Protein AF-A0A9D5K053-F1 (afdb_monomer)

pLDDT: mean 73.16, std 15.73, range [31.0, 94.12]

Sequence (127 aa):
MRVIIVATIISLLIIGIVEYAYRETGGLPSVIPGKTSLELQWRIQQADDDPAIYFIGDSRVDWGIADRSITQLFETQYDTQVQAVNAGLSAGSVTQITQFILDHHPQPTPGLLVLNYSPTGFYHFKT

Mean predicted aligned error: 13.8 Å

Solvent-accessible surface area (backbone atoms only — not comparable to full-atom values): 7337 Å² total; per-residue (Å²): 110,70,68,58,54,53,50,52,53,52,52,52,50,52,53,50,53,54,52,49,52,32,62,75,65,72,42,73,80,76,79,60,74,65,55,49,74,66,57,47,50,54,53,46,58,65,43,75,49,83,48,26,33,39,36,35,17,35,46,61,37,34,63,70,50,57,34,67,62,48,24,51,48,43,35,72,74,64,75,38,79,44,40,36,40,60,51,18,23,52,92,45,53,57,67,59,48,50,50,50,46,72,75,49,48,76,61,94,68,85,44,52,78,44,76,51,80,82,61,100,67,87,78,78,80,79,128

Nearest PDB structures (foldseek):
  7uk7-assembly1_A  TM=3.616E-01  e=7.580E+00  Escherichia coli K-12

Organism: NCBI:txid2044937

Structure (mmCIF, N/CA/C/O backbone):
data_AF-A0A9D5K053-F1
#
_entry.id   AF-A0A9D5K053-F1
#
loop_
_atom_site.group_PDB
_atom_site.id
_atom_site.type_symbol
_atom_site.label_atom_id
_atom_site.label_alt_id
_atom_site.label_comp_id
_atom_site.label_asym_id
_atom_site.label_entity_id
_atom_site.label_seq_id
_atom_site.pdbx_PDB_ins_code
_atom_site.Cartn_x
_atom_site.Cartn_y
_atom_site.Cartn_z
_atom_site.occupancy
_atom_site.B_iso_or_equiv
_atom_site.auth_seq_id
_atom_site.auth_comp_id
_atom_site.auth_asym_id
_atom_site.auth_atom_id
_atom_site.pdbx_PDB_model_num
ATOM 1 N N . MET A 1 1 ? 50.996 9.518 7.134 1.00 67.44 1 MET A N 1
ATOM 2 C CA . MET A 1 1 ? 49.988 10.199 7.982 1.00 67.44 1 MET A CA 1
ATOM 3 C C . MET A 1 1 ? 49.239 11.309 7.234 1.00 67.44 1 MET A C 1
ATOM 5 O O . MET A 1 1 ? 48.026 11.209 7.141 1.00 67.44 1 MET A O 1
ATOM 9 N N . ARG A 1 2 ? 49.913 12.292 6.605 1.00 75.44 2 ARG A N 1
ATOM 10 C CA . ARG A 1 2 ? 49.253 13.352 5.799 1.00 75.44 2 ARG A CA 1
ATOM 11 C C . ARG A 1 2 ? 48.300 12.841 4.708 1.00 75.44 2 ARG A C 1
ATOM 13 O O . ARG A 1 2 ? 47.204 13.361 4.586 1.00 75.44 2 ARG A O 1
ATOM 20 N N . VAL A 1 3 ? 48.689 11.806 3.964 1.00 82.44 3 VAL A N 1
ATOM 21 C CA . VAL A 1 3 ? 47.868 11.251 2.868 1.00 82.44 3 VAL A CA 1
ATOM 22 C C . VAL A 1 3 ? 46.547 10.659 3.372 1.00 82.44 3 VAL A C 1
ATOM 24 O O . VAL A 1 3 ? 45.515 10.858 2.747 1.00 82.44 3 VAL A O 1
ATOM 27 N N . ILE A 1 4 ? 46.562 9.999 4.533 1.00 86.31 4 ILE A N 1
ATOM 28 C CA . ILE A 1 4 ? 45.360 9.410 5.143 1.00 86.31 4 ILE A CA 1
ATOM 29 C C . ILE A 1 4 ? 44.408 10.518 5.594 1.00 86.31 4 ILE A C 1
ATOM 31 O O . ILE A 1 4 ? 43.223 10.461 5.303 1.00 86.31 4 ILE A O 1
ATOM 35 N N . ILE A 1 5 ? 44.937 11.565 6.235 1.00 86.44 5 ILE A N 1
ATOM 36 C CA . ILE A 1 5 ? 44.138 12.712 6.686 1.00 86.44 5 ILE A CA 1
ATOM 37 C C . ILE A 1 5 ? 43.473 13.411 5.493 1.00 86.44 5 ILE A C 1
ATOM 39 O O . ILE A 1 5 ? 42.281 13.697 5.536 1.00 86.44 5 ILE A O 1
ATOM 43 N N . VAL A 1 6 ? 44.224 13.639 4.412 1.00 91.56 6 VAL A N 1
ATOM 44 C CA . VAL A 1 6 ? 43.690 14.259 3.190 1.00 91.56 6 VAL A CA 1
ATOM 45 C C . VAL A 1 6 ? 42.611 13.380 2.551 1.00 91.56 6 VAL A C 1
ATOM 47 O O . VAL A 1 6 ? 41.553 13.892 2.200 1.00 91.56 6 VAL A O 1
ATOM 50 N N . ALA A 1 7 ? 42.831 12.065 2.461 1.00 87.12 7 ALA A N 1
ATOM 51 C CA . ALA A 1 7 ? 41.840 11.136 1.921 1.00 87.12 7 ALA A CA 1
ATOM 52 C C . ALA A 1 7 ? 40.545 11.123 2.751 1.00 87.12 7 ALA A C 1
ATOM 54 O O . ALA A 1 7 ? 39.458 11.202 2.186 1.00 87.12 7 ALA A O 1
ATOM 55 N N . THR A 1 8 ? 40.644 11.102 4.084 1.00 88.88 8 THR A N 1
ATOM 56 C CA . THR A 1 8 ? 39.471 11.130 4.969 1.00 88.88 8 THR A CA 1
ATOM 57 C C . THR A 1 8 ? 38.676 12.427 4.824 1.00 88.88 8 THR A C 1
ATOM 59 O O . THR A 1 8 ? 37.450 12.383 4.752 1.00 88.88 8 THR A O 1
ATOM 62 N N . ILE A 1 9 ? 39.352 13.577 4.735 1.00 92.62 9 ILE A N 1
ATOM 63 C CA . ILE A 1 9 ? 38.689 14.878 4.557 1.00 92.62 9 ILE A CA 1
ATOM 64 C C . ILE A 1 9 ? 37.948 14.932 3.217 1.00 92.62 9 ILE A C 1
ATOM 66 O O . ILE A 1 9 ? 36.803 15.377 3.174 1.00 92.62 9 ILE A O 1
ATOM 70 N N . ILE A 1 10 ? 38.567 14.443 2.139 1.00 94.12 10 ILE A N 1
ATOM 71 C CA . ILE A 1 10 ? 37.935 14.395 0.814 1.00 94.12 10 ILE A CA 1
ATOM 72 C C . ILE A 1 10 ? 36.701 13.484 0.837 1.00 94.12 10 ILE A C 1
ATOM 74 O O . ILE A 1 10 ? 35.648 13.885 0.348 1.00 94.12 10 ILE A O 1
ATOM 78 N N . SER A 1 11 ? 36.788 12.302 1.452 1.00 88.06 11 SER A N 1
ATOM 79 C CA . SER A 1 11 ? 35.649 11.382 1.563 1.00 88.06 11 SER A CA 1
ATOM 80 C C . SER A 1 11 ? 34.479 11.991 2.337 1.00 88.06 11 SER A C 1
ATOM 82 O O . SER A 1 11 ? 33.338 11.888 1.894 1.00 88.06 11 SER A O 1
ATOM 84 N N . LEU A 1 12 ? 34.747 12.667 3.460 1.00 91.75 12 LEU A N 1
ATOM 85 C CA . LEU A 1 12 ? 33.705 13.339 4.243 1.00 91.75 12 LEU A CA 1
ATOM 86 C C . LEU A 1 12 ? 33.057 14.494 3.469 1.00 91.75 12 LEU A C 1
ATOM 88 O O . LEU A 1 12 ? 31.842 14.663 3.536 1.00 91.75 12 LEU A O 1
ATOM 92 N N . LEU A 1 13 ? 33.845 15.252 2.700 1.00 92.75 13 LEU A N 1
ATOM 93 C CA . LEU A 1 13 ? 33.331 16.309 1.826 1.00 92.75 13 LEU A CA 1
ATOM 94 C C . LEU A 1 13 ? 32.418 15.753 0.732 1.00 92.75 13 LEU A C 1
ATOM 96 O O . LEU A 1 13 ? 31.347 16.304 0.504 1.00 92.75 13 LEU A O 1
ATOM 100 N N . ILE A 1 14 ? 32.809 14.650 0.089 1.00 90.56 14 ILE A N 1
ATOM 101 C CA . ILE A 1 14 ? 31.990 14.000 -0.942 1.00 90.56 14 ILE A CA 1
ATOM 102 C C . ILE A 1 14 ? 30.669 13.509 -0.343 1.00 90.56 14 ILE A C 1
ATOM 104 O O . ILE A 1 14 ? 29.615 13.796 -0.903 1.00 90.56 14 ILE A O 1
ATOM 108 N N . ILE A 1 15 ? 30.709 12.829 0.809 1.00 87.56 15 ILE A N 1
ATOM 109 C CA . ILE A 1 15 ? 29.500 12.357 1.504 1.00 87.56 15 ILE A CA 1
ATOM 110 C C . ILE A 1 15 ? 28.588 13.541 1.847 1.00 87.56 15 ILE A C 1
ATOM 112 O O . ILE A 1 15 ? 27.398 13.504 1.543 1.00 87.56 15 ILE A O 1
ATOM 116 N N . GLY A 1 16 ? 29.152 14.616 2.406 1.00 85.38 16 GLY A N 1
ATOM 117 C CA . GLY A 1 16 ? 28.395 15.816 2.758 1.00 85.38 16 GLY A CA 1
ATOM 118 C C . GLY A 1 16 ? 27.741 16.493 1.551 1.00 85.38 16 GLY A C 1
ATOM 119 O O . GLY A 1 16 ? 26.578 16.878 1.630 1.00 85.38 16 GLY A O 1
ATOM 120 N N . ILE A 1 17 ? 28.449 16.596 0.421 1.00 87.31 17 ILE A N 1
ATOM 121 C CA . ILE A 1 17 ? 27.914 17.178 -0.821 1.00 87.31 17 ILE A CA 1
ATOM 122 C C . ILE A 1 17 ? 26.782 16.315 -1.388 1.00 87.31 17 ILE A C 1
ATOM 124 O O . ILE A 1 17 ? 25.746 16.853 -1.777 1.00 87.31 17 ILE A O 1
ATOM 128 N N . VAL A 1 18 ? 26.955 14.989 -1.415 1.00 73.38 18 VAL A N 1
ATOM 129 C CA . VAL A 1 18 ? 25.928 14.054 -1.900 1.00 73.38 18 VAL A CA 1
ATOM 130 C C . VAL A 1 18 ? 24.678 14.126 -1.027 1.00 73.38 18 VAL A C 1
ATOM 132 O O . VAL A 1 18 ? 23.574 14.206 -1.558 1.00 73.38 18 VAL A O 1
ATOM 135 N N . GLU A 1 19 ? 24.827 14.149 0.297 1.00 71.56 19 GLU A N 1
ATOM 136 C CA . GLU A 1 19 ? 23.685 14.200 1.209 1.00 71.56 19 GLU A CA 1
ATOM 137 C C . GLU A 1 19 ? 22.981 15.565 1.201 1.00 71.56 19 GLU A C 1
ATOM 139 O O . GLU A 1 19 ? 21.751 15.621 1.253 1.00 71.56 19 GLU A O 1
ATOM 144 N N . TYR A 1 20 ? 23.730 16.663 1.069 1.00 74.75 20 TYR A N 1
ATOM 145 C CA . TYR A 1 20 ? 23.154 17.997 0.888 1.00 74.75 20 TYR A CA 1
ATOM 146 C C . TYR A 1 20 ? 22.338 18.077 -0.408 1.00 74.75 20 TYR A C 1
ATOM 148 O O . TYR A 1 20 ? 21.171 18.461 -0.370 1.00 74.75 20 TYR A O 1
ATOM 156 N N . ALA A 1 21 ? 22.907 17.628 -1.532 1.00 70.38 21 ALA A N 1
ATOM 157 C CA . ALA A 1 21 ? 22.203 17.578 -2.812 1.00 70.38 21 ALA A CA 1
ATOM 158 C C . ALA A 1 21 ? 20.976 16.651 -2.759 1.00 70.38 21 ALA A C 1
ATOM 160 O O . ALA A 1 21 ? 19.926 16.984 -3.304 1.00 70.38 21 ALA A O 1
ATOM 161 N N . TYR A 1 22 ? 21.072 15.517 -2.058 1.00 65.50 22 TYR A N 1
ATOM 162 C CA . TYR A 1 22 ? 19.948 14.608 -1.833 1.00 65.50 22 TYR A CA 1
ATOM 163 C C . TYR A 1 22 ? 18.819 15.286 -1.043 1.00 65.50 22 TYR A C 1
ATOM 165 O O . TYR A 1 22 ? 17.660 15.178 -1.424 1.00 65.50 22 TYR A O 1
ATOM 173 N N . ARG A 1 23 ? 19.128 16.032 0.024 1.00 65.88 23 ARG A N 1
ATOM 174 C CA . ARG A 1 23 ? 18.114 16.737 0.831 1.00 65.88 23 ARG A CA 1
ATOM 175 C C . ARG A 1 23 ? 17.486 17.923 0.093 1.00 65.88 23 ARG A C 1
ATOM 177 O O . ARG A 1 23 ? 16.279 18.108 0.198 1.00 65.88 23 ARG A O 1
ATOM 184 N N . GLU A 1 24 ? 18.272 18.679 -0.673 1.00 67.00 24 GLU A N 1
ATOM 185 C CA . GLU A 1 24 ? 17.792 19.797 -1.506 1.00 67.00 24 GLU A CA 1
ATOM 186 C C . GLU A 1 24 ? 16.872 19.337 -2.644 1.00 67.00 24 GLU A C 1
ATOM 188 O O . GLU A 1 24 ? 15.884 19.996 -2.951 1.00 67.00 24 GLU A O 1
ATOM 193 N N . TH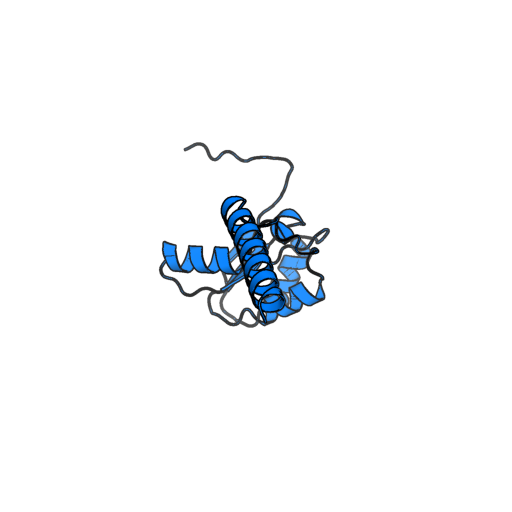R A 1 25 ? 17.165 18.185 -3.254 1.00 62.69 25 THR A N 1
ATOM 194 C CA . THR A 1 25 ? 16.361 17.630 -4.359 1.00 62.69 25 THR A CA 1
ATOM 195 C C . THR A 1 25 ? 15.108 16.881 -3.896 1.00 62.69 25 THR A C 1
ATOM 197 O O . THR A 1 25 ? 14.316 16.455 -4.733 1.00 62.69 25 THR A O 1
ATOM 200 N N . GLY A 1 26 ? 14.896 16.746 -2.580 1.00 51.22 26 GLY A N 1
ATOM 201 C CA . GLY A 1 26 ? 13.786 15.973 -2.008 1.00 51.22 26 GLY A CA 1
ATOM 202 C C . GLY A 1 26 ? 14.024 14.456 -1.989 1.00 51.22 26 GLY A C 1
ATOM 203 O O . GLY A 1 26 ? 13.086 13.689 -1.783 1.00 51.22 26 GLY A O 1
ATOM 204 N N . GLY A 1 27 ? 15.274 14.029 -2.167 1.00 49.69 27 GLY A N 1
ATOM 205 C CA . GLY A 1 27 ? 15.694 12.646 -2.346 1.00 49.69 27 GLY A CA 1
ATOM 206 C C . GLY A 1 27 ? 15.599 12.190 -3.801 1.00 49.69 27 GLY A C 1
ATOM 207 O O . GLY A 1 27 ? 14.980 12.831 -4.648 1.00 49.69 27 GLY A O 1
ATOM 208 N N . LEU A 1 28 ? 16.199 11.039 -4.112 1.00 46.09 28 LEU A N 1
ATOM 209 C CA . LEU A 1 28 ? 15.762 10.305 -5.299 1.00 46.09 28 LEU A CA 1
ATOM 210 C C . LEU A 1 28 ? 14.294 9.927 -5.074 1.00 46.09 28 LEU A C 1
ATOM 212 O O . LEU A 1 28 ? 13.952 9.586 -3.935 1.00 46.09 28 LEU A O 1
ATOM 216 N N . PRO A 1 29 ? 13.429 9.933 -6.109 1.00 39.88 29 PRO A N 1
ATOM 217 C CA . PRO A 1 29 ? 12.171 9.220 -5.993 1.00 39.88 29 PRO A CA 1
ATOM 218 C C . PRO A 1 29 ? 12.545 7.830 -5.500 1.00 39.88 29 PRO A C 1
ATOM 220 O O . PRO A 1 29 ? 13.360 7.146 -6.122 1.00 39.88 29 PRO A O 1
ATOM 223 N N . SER A 1 30 ? 12.048 7.475 -4.318 1.00 39.97 30 SER A N 1
ATOM 224 C CA . SER A 1 30 ? 12.146 6.124 -3.807 1.00 39.97 30 SER A CA 1
ATOM 225 C C . SER A 1 30 ? 11.486 5.265 -4.872 1.00 39.97 30 SER A C 1
ATOM 227 O O . SER A 1 30 ? 10.262 5.181 -4.927 1.00 39.97 30 SER A O 1
ATOM 229 N N . VAL A 1 31 ? 12.279 4.706 -5.785 1.00 34.19 31 VAL A N 1
ATOM 230 C CA . VAL A 1 31 ? 11.809 3.697 -6.721 1.00 34.19 31 VAL A CA 1
ATOM 231 C C . VAL A 1 31 ? 11.627 2.473 -5.848 1.00 34.19 31 VAL A C 1
ATOM 233 O O . VAL A 1 31 ? 12.523 1.649 -5.706 1.00 34.19 31 VAL A O 1
ATOM 236 N N . ILE A 1 32 ? 10.490 2.441 -5.158 1.00 47.62 32 ILE A N 1
ATOM 237 C CA . ILE A 1 32 ? 9.974 1.248 -4.521 1.00 47.62 32 ILE A CA 1
ATOM 238 C C . ILE A 1 32 ? 9.633 0.364 -5.721 1.00 47.62 32 ILE A C 1
ATOM 240 O O . ILE A 1 32 ? 8.726 0.730 -6.476 1.00 47.62 32 ILE A O 1
ATOM 244 N N . PRO A 1 33 ? 10.377 -0.723 -6.003 1.00 51.69 33 PRO A N 1
ATOM 245 C CA . PRO A 1 33 ? 9.858 -1.714 -6.933 1.00 51.69 33 PRO A CA 1
ATOM 246 C C . PRO A 1 33 ? 8.466 -2.081 -6.415 1.00 51.69 33 PRO A C 1
ATOM 248 O O . PRO A 1 33 ? 8.325 -2.323 -5.218 1.00 51.69 33 PRO A O 1
ATOM 251 N N . GLY A 1 34 ? 7.444 -1.986 -7.275 1.00 59.72 34 GLY A N 1
ATOM 252 C CA . GLY A 1 34 ? 6.051 -2.176 -6.858 1.00 59.72 34 GLY A CA 1
ATOM 253 C C . GLY A 1 34 ? 5.909 -3.409 -5.969 1.00 59.72 34 GLY A C 1
ATOM 254 O O . GLY A 1 34 ? 6.588 -4.414 -6.207 1.00 59.72 34 GLY A O 1
ATOM 255 N N . LYS A 1 35 ? 5.089 -3.310 -4.918 1.00 74.62 35 LYS A N 1
ATOM 256 C CA . LYS A 1 35 ? 4.997 -4.381 -3.921 1.00 74.62 35 LYS A CA 1
ATOM 257 C C . LYS A 1 35 ? 4.546 -5.678 -4.577 1.00 74.62 35 LYS A C 1
ATOM 259 O O . LYS A 1 35 ? 3.666 -5.700 -5.434 1.00 74.62 35 LYS A O 1
ATOM 264 N N . THR A 1 36 ? 5.122 -6.785 -4.143 1.00 80.56 36 THR A N 1
ATOM 265 C CA . THR A 1 36 ? 4.615 -8.117 -4.471 1.00 80.56 36 THR A CA 1
ATOM 266 C C . THR A 1 36 ? 3.334 -8.406 -3.684 1.00 80.56 36 THR A C 1
ATOM 268 O O . THR A 1 36 ? 3.071 -7.811 -2.637 1.00 80.56 36 THR A O 1
ATOM 271 N N . SER A 1 37 ? 2.540 -9.379 -4.136 1.00 75.44 37 SER A N 1
ATOM 272 C CA . SER A 1 37 ? 1.352 -9.825 -3.394 1.00 75.44 37 SER A CA 1
ATOM 273 C C . SER A 1 37 ? 1.688 -10.341 -1.987 1.00 75.44 37 SER A C 1
ATOM 275 O O . SER A 1 37 ? 0.889 -10.171 -1.071 1.00 75.44 37 SER A O 1
ATOM 277 N N . LEU A 1 38 ? 2.877 -10.927 -1.798 1.00 82.19 38 LEU A N 1
ATOM 278 C CA . LEU A 1 38 ? 3.347 -11.387 -0.489 1.00 82.19 38 LEU A CA 1
ATOM 279 C C . LEU A 1 38 ? 3.662 -10.211 0.447 1.00 82.19 38 LEU A C 1
ATOM 281 O O . LEU A 1 38 ? 3.304 -10.241 1.621 1.00 82.19 38 LEU A O 1
ATOM 285 N N . GLU A 1 39 ? 4.296 -9.158 -0.070 1.00 82.94 39 GLU A N 1
ATOM 286 C CA . GLU A 1 39 ? 4.562 -7.940 0.704 1.00 82.94 39 GLU A CA 1
ATOM 287 C C . GLU A 1 39 ? 3.266 -7.218 1.080 1.00 82.94 39 GLU A C 1
ATOM 289 O O . GLU A 1 39 ? 3.148 -6.720 2.199 1.00 82.94 39 GLU A O 1
ATOM 294 N N . LEU A 1 40 ? 2.278 -7.194 0.179 1.00 82.50 40 LEU A N 1
ATOM 295 C CA . LEU A 1 40 ? 0.940 -6.681 0.474 1.00 82.50 40 LEU A CA 1
ATOM 296 C C . LEU A 1 40 ? 0.282 -7.468 1.616 1.00 82.50 40 LEU A C 1
ATOM 298 O O . LEU A 1 40 ? -0.211 -6.867 2.569 1.00 82.50 40 LEU A O 1
ATOM 302 N N . GLN A 1 41 ? 0.314 -8.802 1.543 1.00 82.88 41 GLN A N 1
ATOM 303 C CA . GLN A 1 41 ? -0.226 -9.675 2.586 1.00 82.88 41 GLN A CA 1
ATOM 304 C C . GLN A 1 41 ? 0.415 -9.401 3.944 1.00 82.88 41 GLN A C 1
ATOM 306 O O . GLN A 1 41 ? -0.292 -9.201 4.930 1.00 82.88 41 GLN A O 1
ATOM 311 N N . TRP A 1 42 ? 1.745 -9.367 3.984 1.00 84.25 42 TRP A N 1
ATOM 312 C CA . TRP A 1 42 ? 2.483 -9.147 5.220 1.00 84.25 42 TRP A CA 1
ATOM 313 C C . TRP A 1 42 ? 2.138 -7.799 5.860 1.00 84.25 42 TRP A C 1
ATOM 315 O O . TRP A 1 42 ? 1.943 -7.730 7.069 1.00 84.25 42 TRP A O 1
ATOM 325 N N . ARG A 1 43 ? 1.974 -6.741 5.056 1.00 84.25 43 ARG A N 1
ATOM 326 C CA . ARG A 1 43 ? 1.588 -5.413 5.558 1.00 84.25 43 ARG A CA 1
ATOM 327 C C . ARG A 1 43 ? 0.180 -5.367 6.137 1.00 84.25 43 ARG A C 1
ATOM 329 O O . ARG A 1 43 ? -0.015 -4.738 7.168 1.00 84.25 43 ARG A O 1
ATOM 336 N N . ILE A 1 44 ? -0.787 -6.019 5.493 1.00 84.31 44 ILE A N 1
ATOM 337 C CA . ILE A 1 44 ? -2.172 -6.075 5.991 1.00 84.31 44 ILE A CA 1
ATOM 338 C C . ILE A 1 44 ? -2.237 -6.855 7.306 1.00 84.31 44 ILE A C 1
ATOM 340 O O . ILE A 1 44 ? -2.940 -6.454 8.225 1.00 84.31 44 ILE A O 1
ATOM 344 N N . GLN A 1 45 ? -1.469 -7.939 7.417 1.00 84.88 45 GLN A N 1
ATOM 345 C CA . GLN A 1 45 ? -1.402 -8.742 8.639 1.00 84.88 45 GLN A CA 1
ATOM 346 C C . GLN A 1 45 ? -0.673 -8.041 9.790 1.00 84.88 45 GLN A C 1
ATOM 348 O O . GLN A 1 45 ? -0.918 -8.384 10.934 1.00 84.88 45 GLN A O 1
ATOM 353 N N . GLN A 1 46 ? 0.218 -7.089 9.498 1.00 83.88 46 GLN A N 1
ATOM 354 C CA . GLN A 1 46 ? 0.889 -6.254 10.502 1.00 83.88 46 GLN A CA 1
ATOM 355 C C . GLN A 1 46 ? 0.090 -5.015 10.906 1.00 83.88 46 GLN A C 1
ATOM 357 O O . GLN A 1 46 ? 0.571 -4.221 11.716 1.00 83.88 46 GLN A O 1
ATOM 362 N N . ALA A 1 47 ? -1.074 -4.800 10.298 1.00 82.69 47 ALA A N 1
ATOM 363 C CA . ALA A 1 47 ? -1.955 -3.695 10.625 1.00 82.69 47 ALA A CA 1
ATOM 364 C C . ALA A 1 47 ? -2.727 -4.011 11.913 1.00 82.69 47 ALA A C 1
ATOM 366 O O . ALA A 1 47 ? -3.924 -4.295 11.870 1.00 82.69 47 ALA A O 1
ATOM 367 N N . ASP A 1 48 ? -2.004 -4.052 13.031 1.00 73.69 48 ASP A N 1
ATOM 368 C CA . ASP A 1 48 ? -2.518 -4.502 14.326 1.00 73.69 48 ASP A CA 1
ATOM 369 C C . ASP A 1 48 ? -3.186 -3.374 15.128 1.00 73.69 48 ASP A C 1
ATOM 371 O O . ASP A 1 48 ? -3.935 -3.674 16.061 1.00 73.69 48 ASP A O 1
ATOM 375 N N . ASP A 1 49 ? -2.964 -2.106 14.761 1.00 68.12 49 ASP A N 1
ATOM 376 C CA . ASP A 1 49 ? -3.590 -0.961 15.429 1.00 68.12 49 ASP A CA 1
ATOM 377 C C . ASP A 1 49 ? -5.076 -0.816 15.056 1.00 68.12 49 ASP A C 1
ATOM 379 O O . ASP A 1 49 ? -5.461 -0.882 13.884 1.00 68.12 49 ASP A O 1
ATOM 383 N N . ASP A 1 50 ? -5.910 -0.548 16.065 1.00 71.25 50 ASP A N 1
ATOM 384 C CA . ASP A 1 50 ? -7.315 -0.175 15.898 1.00 71.25 50 ASP A CA 1
ATOM 385 C C . ASP A 1 50 ? -7.494 1.333 16.165 1.00 71.25 50 ASP A C 1
ATOM 387 O O . ASP A 1 50 ? -7.299 1.757 17.312 1.00 71.25 50 ASP A O 1
ATOM 391 N N . PRO A 1 51 ? -7.869 2.157 15.162 1.00 75.62 51 PRO A N 1
ATOM 392 C CA . PRO A 1 51 ? -8.282 1.787 13.801 1.00 75.62 51 PRO A CA 1
ATOM 393 C C . PRO A 1 51 ? -7.152 1.816 12.751 1.00 75.62 51 PRO A C 1
ATOM 395 O O . PRO A 1 51 ? -6.368 2.765 12.669 1.0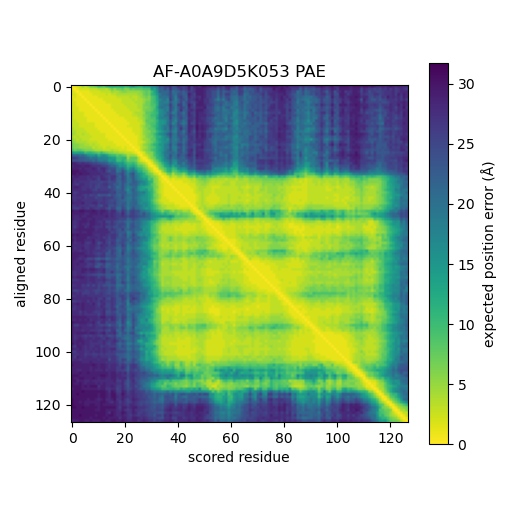0 75.62 51 PRO A O 1
ATOM 398 N N . ALA A 1 52 ? -7.135 0.823 11.853 1.00 86.44 52 ALA A N 1
ATOM 399 C CA . ALA A 1 52 ? -6.267 0.802 10.670 1.00 86.44 52 ALA A CA 1
ATOM 400 C C . ALA A 1 52 ? -6.892 1.565 9.484 1.00 86.44 52 ALA A C 1
ATOM 402 O O . ALA A 1 52 ? -8.113 1.593 9.312 1.00 86.44 52 ALA A O 1
ATOM 403 N N . ILE A 1 53 ? -6.067 2.165 8.622 1.00 85.94 53 ILE A N 1
ATOM 404 C CA . ILE A 1 53 ? -6.522 2.879 7.420 1.00 85.94 53 ILE A CA 1
ATOM 405 C C . ILE A 1 53 ? -5.893 2.264 6.174 1.00 85.94 53 ILE A C 1
ATOM 407 O O . ILE A 1 53 ? -4.680 2.312 6.006 1.00 85.94 5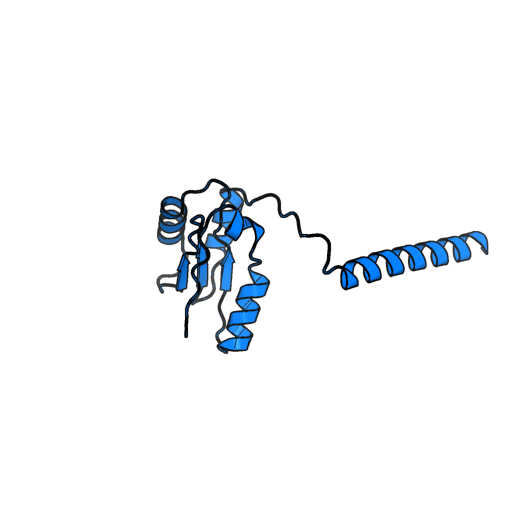3 ILE A O 1
ATOM 411 N N . TYR A 1 54 ? -6.703 1.749 5.252 1.00 86.56 54 TYR A N 1
ATOM 412 C CA . TYR A 1 54 ? -6.220 1.114 4.025 1.00 86.56 54 TYR A CA 1
ATOM 413 C C . TYR A 1 54 ? -6.374 2.027 2.817 1.00 86.56 54 TYR A C 1
ATOM 415 O O . TYR A 1 54 ? -7.479 2.453 2.491 1.00 86.56 54 TYR A O 1
ATOM 423 N N . PHE A 1 55 ? -5.278 2.263 2.100 1.00 85.12 55 PHE A N 1
ATOM 424 C CA . PHE A 1 55 ? -5.275 2.990 0.832 1.00 85.12 55 PHE A CA 1
ATOM 425 C C . PHE A 1 55 ? -5.197 2.000 -0.315 1.00 85.12 55 PHE A C 1
ATOM 427 O O . PHE A 1 55 ? -4.151 1.398 -0.545 1.00 85.12 55 PHE A O 1
ATOM 434 N N . ILE A 1 56 ? -6.298 1.829 -1.038 1.00 83.44 56 ILE A N 1
ATOM 435 C CA . ILE A 1 56 ? -6.404 0.839 -2.110 1.00 83.44 56 ILE A CA 1
ATOM 436 C C . ILE A 1 56 ? -6.343 1.544 -3.459 1.00 83.44 56 ILE A C 1
ATOM 438 O O . ILE A 1 56 ? -7.050 2.528 -3.688 1.00 83.44 56 ILE A O 1
ATOM 442 N N . GLY A 1 57 ? -5.538 1.005 -4.371 1.00 77.75 57 GLY A N 1
ATOM 443 C CA . GLY A 1 57 ? -5.491 1.446 -5.760 1.00 77.75 57 GLY A CA 1
ATOM 444 C C . GLY A 1 57 ? -4.512 0.641 -6.608 1.00 77.75 57 GLY A C 1
ATOM 445 O O . GLY A 1 57 ? -4.040 -0.421 -6.206 1.00 77.75 57 GLY A O 1
ATOM 446 N N . ASP A 1 58 ? -4.239 1.154 -7.804 1.00 73.94 58 ASP A N 1
ATOM 447 C CA . ASP A 1 58 ? -3.331 0.553 -8.781 1.00 73.94 58 ASP A CA 1
ATOM 448 C C . ASP A 1 58 ? -1.860 0.938 -8.507 1.00 73.94 58 ASP A C 1
ATOM 450 O O . ASP A 1 58 ? -1.482 1.302 -7.388 1.00 73.94 58 ASP A O 1
ATOM 454 N N . SER A 1 59 ? -1.017 0.896 -9.544 1.00 71.88 59 SER A N 1
ATOM 455 C CA . SER A 1 59 ? 0.396 1.280 -9.465 1.00 71.88 59 SER A CA 1
ATOM 456 C C . SER A 1 59 ? 0.632 2.703 -8.941 1.00 71.88 59 SER A C 1
ATOM 458 O O . SER A 1 59 ? 1.698 2.988 -8.402 1.00 71.88 59 SER A O 1
ATOM 460 N N . ARG A 1 60 ? -0.342 3.618 -9.052 1.00 73.94 60 ARG A N 1
ATOM 461 C CA . ARG A 1 60 ? -0.203 4.986 -8.526 1.00 73.94 60 ARG A CA 1
ATOM 462 C C . ARG A 1 60 ? -0.326 5.043 -7.017 1.00 73.94 60 ARG A C 1
ATOM 464 O O . ARG A 1 60 ? 0.345 5.861 -6.402 1.00 73.94 60 ARG A O 1
ATOM 471 N N . VAL A 1 61 ? -1.167 4.200 -6.424 1.00 75.25 61 VAL A N 1
ATOM 472 C CA . VAL A 1 61 ? -1.207 4.068 -4.965 1.00 75.25 61 VAL A CA 1
ATOM 473 C C . VAL A 1 61 ? 0.027 3.311 -4.507 1.00 75.25 61 VAL A C 1
ATOM 475 O O . VAL A 1 61 ? 0.707 3.792 -3.610 1.00 75.25 61 VAL A O 1
ATOM 478 N N . ASP A 1 62 ? 0.377 2.213 -5.184 1.00 74.81 62 ASP A N 1
ATOM 479 C CA . ASP A 1 62 ? 1.568 1.401 -4.890 1.00 74.81 62 ASP A CA 1
ATOM 480 C C . ASP A 1 62 ? 2.845 2.260 -4.799 1.00 74.81 62 ASP A C 1
ATOM 482 O O . ASP A 1 62 ? 3.590 2.159 -3.826 1.00 74.81 62 ASP A O 1
ATOM 486 N N . TRP A 1 63 ? 3.052 3.185 -5.747 1.00 70.4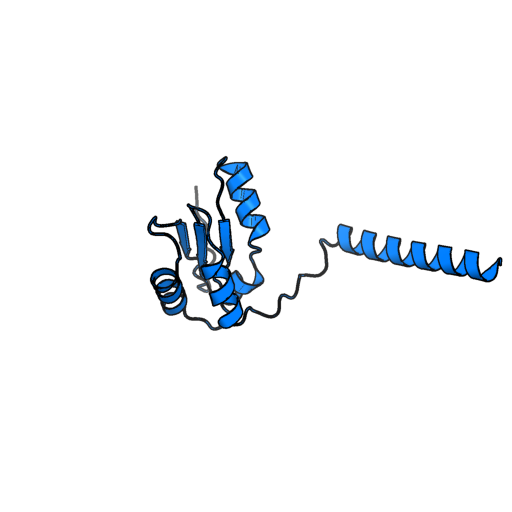4 63 TRP A N 1
ATOM 487 C CA . TRP A 1 63 ? 4.252 4.036 -5.792 1.00 70.44 63 TRP A CA 1
ATOM 488 C C . TRP A 1 63 ? 4.088 5.429 -5.179 1.00 70.44 63 TRP A C 1
ATOM 490 O O . TRP A 1 63 ? 5.076 6.053 -4.800 1.00 70.44 63 TRP A O 1
ATOM 500 N N . GLY A 1 64 ? 2.869 5.966 -5.142 1.00 69.31 64 GLY A N 1
ATOM 501 C CA . GLY A 1 64 ? 2.634 7.384 -4.861 1.00 69.31 64 GLY A CA 1
ATOM 502 C C . GLY A 1 64 ? 2.457 7.723 -3.387 1.00 69.31 64 GLY A C 1
ATOM 503 O O . GLY A 1 64 ? 2.387 8.903 -3.049 1.00 69.31 64 GLY A O 1
ATOM 504 N N . ILE A 1 65 ? 2.341 6.720 -2.514 1.00 71.94 65 ILE A N 1
ATOM 505 C CA . ILE A 1 65 ? 1.931 6.937 -1.128 1.00 71.94 65 ILE A CA 1
ATOM 506 C C . ILE A 1 65 ? 2.796 6.113 -0.167 1.00 71.94 65 ILE A C 1
ATOM 508 O O . ILE A 1 65 ? 2.860 4.892 -0.258 1.00 71.94 65 ILE A O 1
ATOM 512 N N . ALA A 1 66 ? 3.434 6.767 0.802 1.00 78.31 66 ALA A N 1
ATOM 513 C CA . ALA A 1 66 ? 4.174 6.087 1.863 1.00 78.31 66 ALA A CA 1
ATOM 514 C C . ALA A 1 66 ? 3.319 5.948 3.133 1.00 78.31 66 ALA A C 1
ATOM 516 O O . ALA A 1 66 ? 2.801 6.949 3.626 1.00 78.31 66 ALA A O 1
ATOM 517 N N . ASP A 1 67 ? 3.244 4.736 3.696 1.00 82.50 67 ASP A N 1
ATOM 518 C CA . ASP A 1 67 ? 2.497 4.393 4.926 1.00 82.50 67 ASP A CA 1
ATOM 519 C C . ASP A 1 67 ? 2.749 5.411 6.047 1.00 82.50 67 ASP A C 1
ATOM 521 O O . ASP A 1 67 ? 1.833 6.068 6.537 1.00 82.50 67 ASP A O 1
ATOM 525 N N . ARG A 1 68 ? 4.031 5.640 6.363 1.00 81.44 68 ARG A N 1
ATOM 526 C CA . ARG A 1 68 ? 4.467 6.557 7.425 1.00 81.44 68 ARG A CA 1
ATOM 527 C C . ARG A 1 68 ? 3.980 7.991 7.222 1.00 81.44 68 ARG A C 1
ATOM 529 O O . ARG A 1 68 ? 3.632 8.651 8.195 1.00 81.44 68 ARG A O 1
ATOM 536 N N . SER A 1 69 ? 3.977 8.481 5.982 1.00 80.38 69 SER A N 1
ATOM 537 C CA . SER A 1 69 ? 3.543 9.849 5.681 1.00 80.38 69 SER A CA 1
ATOM 538 C C . SER A 1 69 ? 2.053 10.030 5.942 1.00 80.38 69 SER A C 1
ATOM 540 O O . SER A 1 69 ? 1.646 11.087 6.416 1.00 80.38 69 SER A O 1
ATOM 542 N N . ILE A 1 70 ? 1.246 9.002 5.671 1.00 79.62 70 ILE A N 1
ATOM 543 C CA . ILE A 1 70 ? -0.184 9.059 5.952 1.00 79.62 70 ILE A CA 1
ATOM 544 C C . ILE A 1 70 ? -0.468 8.893 7.440 1.00 79.62 70 ILE A C 1
ATOM 546 O O . ILE A 1 70 ? -1.253 9.667 7.978 1.00 79.62 70 ILE A O 1
ATOM 550 N N . THR A 1 71 ? 0.165 7.921 8.104 1.00 83.81 71 THR A N 1
ATOM 551 C CA . THR A 1 71 ? 0.035 7.748 9.557 1.00 83.81 71 THR A CA 1
ATOM 552 C C . THR A 1 71 ? 0.323 9.069 10.260 1.00 83.81 71 THR A C 1
ATOM 554 O O . THR A 1 71 ? -0.527 9.581 10.979 1.00 83.81 71 THR A O 1
ATOM 557 N N . GLN A 1 72 ? 1.455 9.701 9.934 1.00 84.44 72 GLN A N 1
ATOM 558 C CA . GLN A 1 72 ? 1.830 10.984 10.519 1.00 84.44 72 GLN A CA 1
ATOM 559 C C . GLN A 1 72 ? 0.817 12.096 10.206 1.00 84.44 72 GLN A C 1
ATOM 561 O O . GLN A 1 72 ? 0.547 12.929 11.070 1.00 84.44 72 GLN A O 1
ATOM 566 N N . LEU A 1 73 ? 0.255 12.133 8.992 1.00 81.81 73 LEU A N 1
ATOM 567 C CA . LEU A 1 73 ? -0.792 13.093 8.638 1.00 81.81 73 LEU A CA 1
ATOM 568 C C . LEU A 1 73 ? -2.027 12.909 9.524 1.00 81.81 73 LEU A C 1
ATOM 570 O O . LEU A 1 73 ? -2.536 13.895 10.051 1.00 81.81 73 LEU A O 1
ATOM 574 N N . PHE A 1 74 ? -2.492 11.672 9.706 1.00 81.75 74 PHE A N 1
ATOM 575 C CA . PHE A 1 74 ? -3.679 11.397 10.511 1.00 81.75 74 PHE A CA 1
ATOM 576 C C . PHE A 1 74 ? -3.453 11.662 11.998 1.00 81.75 74 PHE A C 1
ATOM 578 O O . PHE A 1 74 ? -4.289 12.309 12.627 1.00 81.75 74 PHE A O 1
ATOM 585 N N . GLU A 1 75 ? -2.306 11.251 12.534 1.00 86.31 75 GLU A N 1
ATOM 586 C CA . GLU A 1 75 ? -1.911 11.556 13.910 1.00 86.31 75 GLU A CA 1
ATOM 587 C C . GLU A 1 75 ? -1.834 13.072 14.138 1.00 86.31 75 GLU A C 1
ATOM 589 O O . GLU A 1 75 ? -2.359 13.582 15.121 1.00 86.31 75 GLU A O 1
ATOM 594 N N . THR A 1 76 ? -1.241 13.820 13.201 1.00 87.00 76 THR A N 1
ATOM 595 C CA . THR A 1 76 ? -1.063 15.275 13.350 1.00 87.00 76 THR A CA 1
ATOM 596 C C . THR A 1 76 ? -2.370 16.049 13.169 1.00 87.00 76 THR A C 1
ATOM 598 O O . THR A 1 76 ? -2.591 17.052 13.845 1.00 87.00 76 THR A O 1
ATOM 601 N N . GLN A 1 77 ? -3.222 15.637 12.227 1.00 85.19 77 GLN A N 1
ATOM 602 C CA . GLN A 1 77 ? -4.426 16.385 11.855 1.00 85.19 77 GLN A CA 1
ATOM 603 C C . GLN A 1 77 ? -5.655 16.006 12.690 1.00 85.19 77 GLN A C 1
ATOM 605 O O . GLN A 1 77 ? -6.514 16.861 12.911 1.00 85.19 77 GLN A O 1
ATOM 610 N N . TYR A 1 78 ? -5.753 14.751 13.133 1.00 82.56 78 TYR A N 1
ATOM 611 C CA . TYR A 1 78 ? -6.934 14.220 13.817 1.00 82.56 78 TYR A CA 1
ATOM 612 C C . TYR A 1 78 ? -6.651 13.728 15.241 1.00 82.56 78 TYR A C 1
ATOM 614 O O . TYR A 1 78 ? -7.576 13.227 15.876 1.00 82.56 78 TYR A O 1
ATOM 622 N N . ASP A 1 79 ? -5.412 13.847 15.740 1.00 84.44 79 ASP A N 1
ATOM 623 C CA . ASP A 1 79 ? -4.997 13.386 17.080 1.00 84.44 79 ASP A CA 1
ATOM 624 C C . ASP A 1 79 ? -5.433 11.935 17.364 1.00 84.44 79 ASP A C 1
ATOM 626 O O . ASP A 1 79 ? -5.827 11.563 18.466 1.00 84.44 79 ASP A O 1
ATOM 630 N N . THR A 1 80 ? -5.441 11.112 16.312 1.00 79.88 80 THR A N 1
ATOM 631 C CA . THR A 1 80 ? -5.887 9.719 16.362 1.00 79.88 80 THR A CA 1
ATOM 632 C C . THR A 1 80 ? -4.695 8.823 16.071 1.00 79.88 80 THR A C 1
ATOM 634 O O . THR A 1 80 ? -4.046 8.977 15.037 1.00 79.88 80 THR A O 1
ATOM 637 N N . GLN A 1 81 ? -4.421 7.879 16.970 1.00 84.75 81 GLN A N 1
ATOM 638 C CA . GLN A 1 81 ? -3.449 6.818 16.715 1.00 84.75 81 GLN A CA 1
ATOM 639 C C . GLN A 1 81 ? -4.056 5.847 15.708 1.00 84.75 81 GLN A C 1
ATOM 641 O O . GLN A 1 81 ? -5.046 5.185 16.008 1.00 84.75 81 GLN A O 1
ATOM 646 N N . VAL A 1 82 ? -3.498 5.825 14.501 1.00 84.94 82 VAL A N 1
ATOM 647 C CA . VAL A 1 82 ? -3.952 4.968 13.405 1.00 84.94 82 VAL A CA 1
ATOM 648 C C . VAL A 1 82 ? -2.755 4.409 12.663 1.00 84.94 82 VAL A C 1
ATOM 650 O O . VAL A 1 82 ? -1.761 5.105 12.448 1.00 84.94 82 VAL A O 1
ATOM 653 N N . GLN A 1 83 ? -2.878 3.188 12.160 1.00 86.88 83 GLN A N 1
ATOM 654 C CA . GLN A 1 83 ? -1.893 2.635 11.241 1.00 86.88 83 GLN A CA 1
ATOM 655 C C . GLN A 1 83 ? -2.414 2.724 9.814 1.00 86.88 83 GLN A C 1
ATOM 657 O O . GLN A 1 83 ? -3.358 2.034 9.429 1.00 86.88 83 GLN A O 1
ATOM 662 N N . ALA A 1 84 ? -1.793 3.578 9.005 1.00 85.75 84 ALA A N 1
ATOM 663 C CA . ALA A 1 84 ? -2.093 3.655 7.591 1.00 85.75 84 ALA A CA 1
ATOM 664 C C . ALA A 1 84 ? -1.285 2.613 6.810 1.00 85.75 84 ALA A C 1
ATOM 666 O O . ALA A 1 84 ? -0.065 2.517 6.937 1.00 85.75 84 ALA A O 1
ATOM 667 N N . VAL A 1 85 ? -1.967 1.864 5.952 1.00 87.69 85 VAL A N 1
ATOM 668 C CA . VAL A 1 85 ? -1.398 0.830 5.093 1.00 87.69 85 VAL A CA 1
ATOM 669 C C . VAL A 1 85 ? -1.678 1.190 3.645 1.00 87.69 85 VAL A C 1
ATOM 671 O O . VAL A 1 85 ? -2.827 1.229 3.197 1.00 87.69 85 VAL A O 1
ATOM 674 N N . ASN A 1 86 ? -0.622 1.406 2.868 1.00 86.44 86 ASN A N 1
ATOM 675 C CA . ASN A 1 86 ? -0.729 1.395 1.421 1.00 86.44 86 ASN A CA 1
ATOM 676 C C . ASN A 1 86 ? -1.003 -0.046 0.970 1.00 86.44 86 ASN A C 1
ATOM 678 O O . ASN A 1 86 ? -0.126 -0.913 1.014 1.00 86.44 86 ASN A O 1
ATOM 682 N N . ALA A 1 87 ? -2.217 -0.281 0.495 1.00 86.00 87 ALA A N 1
ATOM 683 C CA . ALA A 1 87 ? -2.654 -1.526 -0.113 1.00 86.00 87 ALA A CA 1
ATOM 684 C C . ALA A 1 87 ? -2.698 -1.444 -1.652 1.00 86.00 87 ALA A C 1
ATOM 686 O O . ALA A 1 87 ? -3.336 -2.261 -2.305 1.00 86.00 87 ALA A O 1
ATOM 687 N N . GLY A 1 88 ? -2.031 -0.461 -2.257 1.00 84.06 88 GLY A N 1
ATOM 688 C CA . GLY A 1 88 ? -1.848 -0.389 -3.699 1.00 84.06 88 GLY A CA 1
ATOM 689 C C . GLY A 1 88 ? -1.010 -1.554 -4.217 1.00 84.06 88 GLY A C 1
ATOM 690 O O . GLY A 1 88 ? 0.010 -1.904 -3.621 1.00 84.06 88 GLY A O 1
ATOM 691 N N . LEU A 1 89 ? -1.447 -2.134 -5.334 1.00 79.88 89 LEU A N 1
ATOM 692 C CA . LEU A 1 89 ? -0.735 -3.204 -6.026 1.00 79.88 89 LEU A CA 1
ATOM 693 C C . LEU A 1 89 ? -0.715 -2.903 -7.524 1.00 79.88 89 LEU A C 1
ATOM 695 O O . LEU A 1 89 ? -1.762 -2.812 -8.171 1.00 79.88 89 LEU A O 1
ATOM 699 N N . SER A 1 90 ? 0.484 -2.763 -8.088 1.00 75.56 90 SER A N 1
ATOM 700 C CA . SER A 1 90 ? 0.660 -2.592 -9.531 1.00 75.56 90 SER A CA 1
ATOM 701 C C . SER A 1 90 ? 0.014 -3.745 -10.307 1.00 75.56 90 SER A C 1
ATOM 703 O O . SER A 1 90 ? 0.239 -4.912 -9.999 1.00 75.56 90 SER A O 1
ATOM 705 N N . ALA A 1 91 ? -0.804 -3.414 -11.314 1.00 69.94 91 ALA A N 1
ATOM 706 C CA . ALA A 1 91 ? -1.627 -4.371 -12.070 1.00 69.94 91 ALA A CA 1
ATOM 707 C C . ALA A 1 91 ? -2.610 -5.212 -11.218 1.00 69.94 91 ALA A C 1
ATOM 709 O O . ALA A 1 91 ? -3.167 -6.196 -11.707 1.00 69.94 91 ALA A O 1
ATOM 710 N N . GLY A 1 92 ? -2.853 -4.821 -9.963 1.00 66.25 92 GLY A N 1
ATOM 711 C CA . GLY A 1 92 ? -3.821 -5.451 -9.072 1.00 66.25 92 GLY A CA 1
ATOM 712 C C . GLY A 1 92 ? -5.245 -4.941 -9.295 1.00 66.25 92 GLY A C 1
ATOM 713 O O . GLY A 1 92 ? -5.472 -3.778 -9.632 1.00 66.25 92 GLY A O 1
ATOM 714 N N . SER A 1 93 ? -6.230 -5.813 -9.079 1.00 75.88 93 SER A N 1
ATOM 715 C CA . SER A 1 93 ? -7.640 -5.418 -9.056 1.00 75.88 93 SER A CA 1
ATOM 716 C C . SER A 1 93 ? -8.004 -4.841 -7.691 1.00 75.88 93 SER A C 1
ATOM 718 O O . SER A 1 93 ? -7.879 -5.527 -6.678 1.00 75.88 93 SER A O 1
ATOM 720 N N . VAL A 1 94 ? -8.538 -3.616 -7.668 1.00 73.56 94 VAL A N 1
ATOM 721 C CA . VAL A 1 94 ? -9.067 -2.966 -6.452 1.00 73.56 94 VAL A CA 1
ATOM 722 C C . VAL A 1 94 ? -10.056 -3.875 -5.723 1.00 73.56 94 VAL A C 1
ATOM 724 O O . VAL A 1 94 ? -10.007 -3.977 -4.500 1.00 73.56 94 VAL A O 1
ATOM 727 N N . THR A 1 95 ? -10.918 -4.583 -6.457 1.00 73.69 95 THR A N 1
ATOM 728 C CA . THR A 1 95 ? -11.883 -5.524 -5.875 1.00 73.69 95 THR A CA 1
ATOM 729 C C . THR A 1 95 ? -11.189 -6.700 -5.194 1.00 73.69 95 THR A C 1
ATOM 731 O O . THR A 1 95 ? -11.554 -7.052 -4.079 1.00 73.69 95 THR A O 1
ATOM 734 N N . GLN A 1 96 ? -10.169 -7.286 -5.829 1.00 75.12 96 GLN A N 1
ATOM 735 C CA . GLN A 1 96 ? -9.425 -8.408 -5.246 1.00 75.12 96 GLN A CA 1
ATOM 736 C C . GLN A 1 96 ? -8.625 -7.975 -4.016 1.00 75.12 96 GLN A C 1
ATOM 738 O O . GLN A 1 96 ? -8.609 -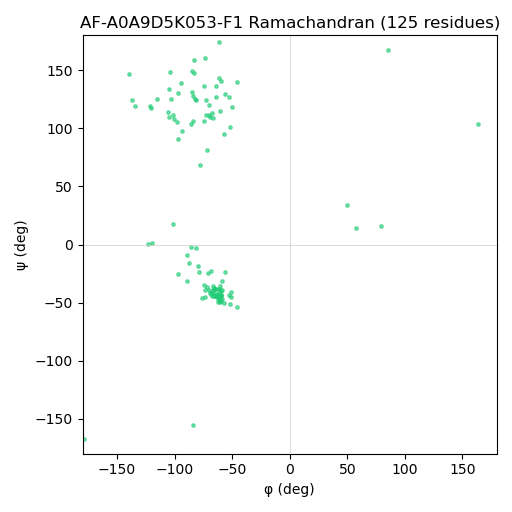8.694 -3.026 1.00 75.12 96 GLN A O 1
ATOM 743 N N . ILE A 1 97 ? -8.013 -6.791 -4.056 1.00 76.81 97 ILE A N 1
ATOM 744 C CA . ILE A 1 97 ? -7.289 -6.218 -2.917 1.00 76.81 97 ILE A CA 1
ATOM 745 C C . ILE A 1 97 ? -8.251 -5.937 -1.758 1.00 76.81 97 ILE A C 1
ATOM 747 O O . ILE A 1 97 ? -7.956 -6.274 -0.618 1.00 76.81 97 ILE A O 1
ATOM 751 N N . THR A 1 98 ? -9.416 -5.355 -2.052 1.00 81.12 98 THR A N 1
ATOM 752 C CA . THR A 1 98 ? -10.450 -5.077 -1.045 1.00 81.12 98 THR A CA 1
ATOM 753 C C . THR A 1 98 ? -10.922 -6.367 -0.388 1.00 81.12 98 THR A C 1
ATOM 755 O O . THR A 1 98 ? -10.931 -6.453 0.834 1.00 81.12 98 THR A O 1
ATOM 758 N N . GLN A 1 99 ? -11.256 -7.387 -1.186 1.00 79.50 99 GLN A N 1
ATOM 759 C CA . GLN A 1 99 ? -11.663 -8.687 -0.659 1.00 79.50 99 GLN A CA 1
ATOM 760 C C . GLN A 1 99 ? -10.553 -9.308 0.191 1.00 79.50 99 GLN A C 1
ATOM 762 O O . GLN A 1 99 ? -10.811 -9.782 1.288 1.00 79.50 99 GLN A O 1
ATOM 767 N N . PHE A 1 100 ? -9.306 -9.228 -0.274 1.00 82.31 100 PHE A N 1
ATOM 768 C CA . PHE A 1 100 ? -8.162 -9.736 0.466 1.00 82.31 100 PHE A CA 1
ATOM 769 C C . PHE A 1 100 ? -8.003 -9.055 1.834 1.00 82.31 100 PHE A C 1
ATOM 771 O O . PHE A 1 100 ? -7.781 -9.752 2.820 1.00 82.31 100 PHE A O 1
ATOM 778 N N . ILE A 1 101 ? -8.155 -7.728 1.915 1.00 82.88 101 ILE A N 1
ATOM 779 C CA . ILE A 1 101 ? -8.132 -6.995 3.192 1.00 82.88 101 ILE A CA 1
ATOM 780 C C . ILE A 1 101 ? -9.267 -7.471 4.095 1.00 82.88 101 ILE A C 1
ATOM 782 O O . ILE A 1 101 ? -9.016 -7.782 5.250 1.00 82.88 101 ILE A O 1
ATOM 786 N N . LEU A 1 102 ? -10.493 -7.571 3.577 1.00 82.31 102 LEU A N 1
ATOM 787 C CA . LEU A 1 102 ? -11.642 -8.025 4.366 1.00 82.31 102 LEU A CA 1
ATOM 788 C C . LEU A 1 102 ? -11.454 -9.452 4.905 1.00 82.31 102 LEU A C 1
ATOM 790 O O . LEU A 1 102 ? -11.861 -9.731 6.028 1.00 82.31 102 LEU A O 1
ATOM 794 N N . ASP A 1 103 ? -10.812 -10.329 4.132 1.00 82.69 103 ASP A N 1
ATOM 795 C CA . ASP A 1 103 ? -10.575 -11.727 4.506 1.00 82.69 103 ASP A CA 1
ATOM 796 C C . ASP A 1 103 ? -9.394 -11.906 5.483 1.00 82.69 103 ASP A C 1
ATOM 798 O O . ASP A 1 103 ? -9.331 -12.916 6.183 1.00 82.69 103 ASP A O 1
ATOM 802 N N . HIS A 1 104 ? -8.441 -10.964 5.516 1.00 80.25 104 HIS A N 1
ATOM 803 C CA . HIS A 1 104 ? -7.170 -11.106 6.247 1.00 80.25 104 HIS A CA 1
ATOM 804 C C . HIS A 1 104 ? -6.899 -10.002 7.274 1.00 80.25 104 HIS A C 1
ATOM 806 O O . HIS A 1 104 ? -5.841 -10.024 7.906 1.00 80.25 104 HIS A O 1
ATOM 812 N N . HIS A 1 105 ? -7.801 -9.033 7.438 1.00 80.44 105 HIS A N 1
ATOM 813 C CA . HIS A 1 105 ? -7.649 -7.994 8.447 1.00 80.44 105 HIS A CA 1
ATOM 814 C C . HIS A 1 105 ? -7.684 -8.625 9.849 1.00 80.44 105 HIS A C 1
ATOM 816 O O . HIS A 1 105 ? -8.626 -9.358 10.157 1.00 80.44 105 HIS A O 1
ATOM 822 N N . PRO A 1 106 ? -6.678 -8.366 10.703 1.00 73.56 106 PRO A N 1
ATOM 823 C CA . PRO A 1 106 ? -6.607 -8.990 12.022 1.00 73.56 106 PRO A CA 1
ATOM 824 C C . PRO A 1 106 ? -7.692 -8.523 13.006 1.00 73.56 106 PRO A C 1
ATOM 826 O O . PRO A 1 106 ? -7.985 -9.259 13.949 1.00 73.56 106 PRO A O 1
ATOM 829 N N . GLN A 1 107 ? -8.290 -7.339 12.812 1.00 73.44 107 GLN A N 1
ATOM 830 C CA . GLN A 1 107 ? -9.196 -6.732 13.795 1.00 73.44 107 GLN A CA 1
ATOM 831 C C . GLN A 1 107 ? -10.687 -6.845 13.414 1.00 73.44 107 GLN A C 1
ATOM 833 O O . GLN A 1 107 ? -11.045 -6.830 12.234 1.00 73.44 107 GLN A O 1
ATOM 838 N N . PRO A 1 108 ? -11.591 -6.951 14.411 1.00 65.44 108 PRO A N 1
ATOM 839 C CA . PRO A 1 108 ? -13.040 -7.014 14.195 1.00 65.44 108 PRO A CA 1
ATOM 840 C C . PRO A 1 108 ? -13.677 -5.641 13.931 1.00 65.44 108 PRO A C 1
ATOM 842 O O . PRO A 1 108 ? -14.814 -5.563 13.457 1.00 65.44 108 PRO A O 1
ATOM 845 N N . THR A 1 109 ? -12.984 -4.560 14.280 1.00 63.53 109 THR A N 1
ATOM 846 C CA . THR A 1 109 ? -13.419 -3.175 14.102 1.00 63.53 109 THR A CA 1
ATOM 847 C C . THR A 1 109 ? -13.100 -2.708 12.682 1.00 63.53 109 THR A C 1
ATOM 849 O O . THR A 1 109 ? -11.974 -2.859 12.213 1.00 63.53 109 THR A O 1
ATOM 852 N N . PRO A 1 110 ? -14.084 -2.156 11.948 1.00 54.44 110 PRO A N 1
ATOM 853 C CA . PRO A 1 110 ? -13.844 -1.704 10.590 1.00 54.44 110 PRO A CA 1
ATOM 854 C C . PRO A 1 110 ? -12.945 -0.467 10.614 1.00 54.44 110 PRO A C 1
ATOM 856 O O . PRO A 1 110 ? -13.358 0.612 11.038 1.00 54.44 110 PRO A O 1
ATOM 859 N N . GLY A 1 111 ? -11.721 -0.630 10.120 1.00 68.69 111 GLY A N 1
ATOM 860 C CA . GLY A 1 111 ? -10.852 0.481 9.765 1.00 68.69 111 GLY A CA 1
ATOM 861 C C . GLY A 1 111 ? -11.439 1.380 8.665 1.00 68.69 111 GLY A C 1
ATOM 862 O O . GLY A 1 111 ? -12.469 1.080 8.052 1.00 68.69 111 GLY A O 1
ATOM 863 N N . LEU A 1 112 ? -10.764 2.492 8.370 1.00 73.25 112 LEU A N 1
ATOM 864 C CA . LEU A 1 112 ? -11.138 3.360 7.250 1.00 73.25 112 LEU A CA 1
ATOM 865 C C . LEU A 1 112 ? -10.556 2.803 5.947 1.00 73.25 112 LEU A C 1
ATOM 867 O O . LEU A 1 112 ? -9.348 2.633 5.811 1.00 73.25 112 LEU A O 1
ATOM 871 N N . LEU A 1 113 ? -11.407 2.575 4.952 1.00 72.56 113 LEU A N 1
ATOM 872 C CA . LEU A 1 113 ? -10.980 2.128 3.631 1.00 72.56 113 LEU A CA 1
ATOM 873 C C . LEU A 1 113 ? -11.063 3.295 2.642 1.00 72.56 113 LEU A C 1
ATOM 875 O O . LEU A 1 113 ? -12.144 3.761 2.281 1.00 72.56 113 LEU A O 1
ATOM 879 N N . VAL A 1 114 ? -9.899 3.780 2.214 1.00 74.12 114 VAL A N 1
ATOM 880 C CA . VAL A 1 114 ? -9.750 4.868 1.247 1.00 74.12 114 VAL A CA 1
ATOM 881 C C . VAL A 1 114 ? -9.494 4.269 -0.132 1.00 74.12 114 VAL A C 1
ATOM 883 O O . VAL A 1 114 ? -8.406 3.781 -0.440 1.00 74.12 114 VAL A O 1
ATOM 886 N N . LEU A 1 115 ? -10.514 4.317 -0.985 1.00 66.94 115 LEU A N 1
ATOM 887 C CA . LEU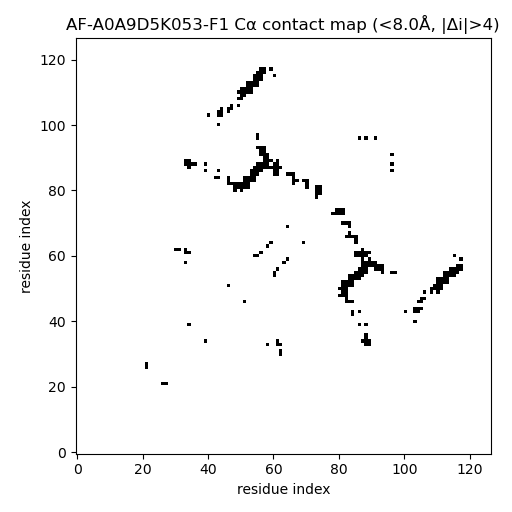 A 1 115 ? -10.413 3.919 -2.387 1.00 66.94 115 LEU A CA 1
ATOM 888 C C . LEU A 1 115 ? -9.873 5.094 -3.206 1.00 66.94 115 LEU A C 1
ATOM 890 O O . LEU A 1 115 ? -10.608 6.042 -3.483 1.00 66.94 115 LEU A O 1
ATOM 894 N N . ASN A 1 116 ? -8.612 5.030 -3.635 1.00 64.00 116 ASN A N 1
ATOM 895 C CA . ASN A 1 116 ? -8.109 5.941 -4.659 1.00 64.00 116 ASN A CA 1
ATOM 896 C C . ASN A 1 116 ? -8.178 5.241 -6.021 1.00 64.00 116 ASN A C 1
ATOM 898 O O . ASN A 1 116 ? -7.280 4.512 -6.445 1.00 64.00 116 ASN A O 1
ATOM 902 N N . TYR A 1 117 ? -9.316 5.443 -6.679 1.00 46.66 117 TYR A N 1
ATOM 903 C CA . TYR A 1 117 ? -9.559 5.026 -8.051 1.00 46.66 117 TYR A CA 1
ATOM 904 C C . TYR A 1 117 ? -8.766 5.940 -8.992 1.00 46.66 117 TYR A C 1
ATOM 906 O O . TYR A 1 117 ? -8.952 7.155 -8.971 1.00 46.66 117 TYR A O 1
ATOM 914 N N . SER A 1 118 ? -7.911 5.367 -9.844 1.00 41.19 118 SER A N 1
ATOM 915 C CA . SER A 1 118 ? -7.384 6.074 -11.010 1.00 41.19 118 SER A CA 1
ATOM 916 C C . SER A 1 118 ? -8.258 5.765 -12.225 1.00 41.19 118 SER A C 1
ATOM 918 O O . SER A 1 118 ? -8.054 4.748 -12.887 1.00 41.19 118 SER A O 1
ATOM 9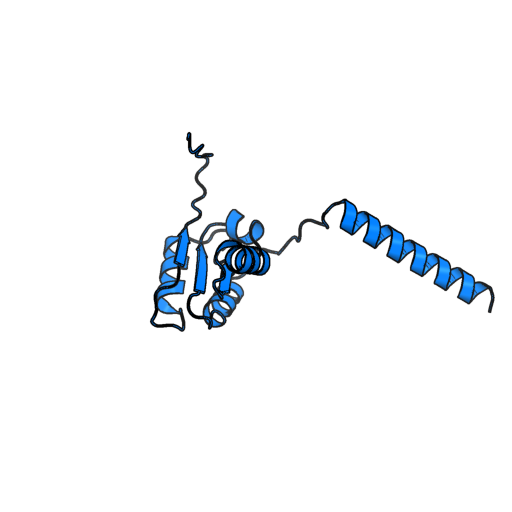20 N N . PRO A 1 119 ? -9.209 6.635 -12.589 1.00 43.81 119 PRO A N 1
ATOM 921 C CA . PRO A 1 119 ? -9.538 6.799 -13.982 1.00 43.81 119 PRO A CA 1
ATOM 922 C C . PRO A 1 119 ? -8.518 7.783 -14.558 1.00 43.81 119 PRO A C 1
ATOM 924 O O . PRO A 1 119 ? -7.945 8.621 -13.863 1.00 43.81 119 PRO A O 1
ATOM 927 N N . THR A 1 120 ? -8.309 7.792 -15.855 1.00 38.00 120 THR A N 1
ATOM 928 C CA . THR A 1 120 ? -7.968 9.055 -16.514 1.00 38.00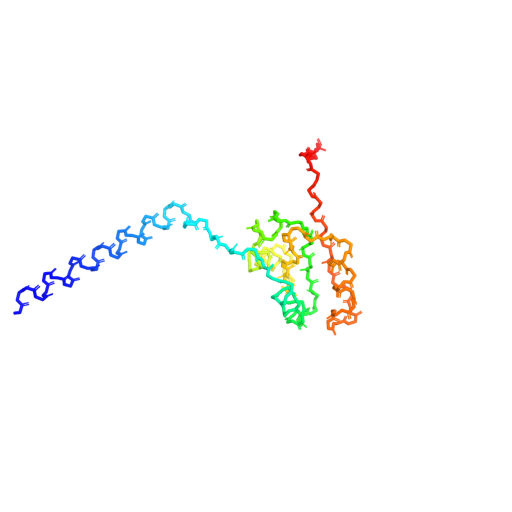 120 THR A CA 1
ATOM 929 C C . THR A 1 120 ? -9.010 10.123 -16.121 1.00 38.00 120 THR A C 1
ATOM 931 O O . THR A 1 120 ? -10.119 10.094 -16.643 1.00 38.00 120 THR A O 1
ATOM 934 N N . GLY A 1 121 ? -8.704 11.023 -15.176 1.00 33.22 121 GLY A N 1
ATOM 935 C CA . GLY A 1 121 ? -9.620 12.094 -14.764 1.00 33.22 121 GLY A CA 1
ATOM 936 C C . GLY A 1 121 ? -9.260 12.755 -13.432 1.00 33.22 121 GLY A C 1
ATOM 937 O O . GLY A 1 121 ? -9.534 12.213 -12.367 1.00 33.22 121 GLY A O 1
ATOM 938 N N . PHE A 1 122 ? -8.693 13.961 -13.493 1.00 36.81 122 PHE A N 1
ATOM 939 C CA . PHE A 1 122 ? -8.709 14.906 -12.378 1.00 36.81 122 PHE A CA 1
ATOM 940 C C . PHE A 1 122 ? -10.169 15.252 -12.046 1.00 36.81 122 PHE A C 1
ATOM 942 O O . PHE A 1 122 ? -10.839 15.899 -12.852 1.00 36.81 122 PHE A O 1
ATOM 949 N N . TYR A 1 123 ? -10.665 14.879 -10.866 1.00 34.16 123 TYR A N 1
ATOM 950 C CA . TYR A 1 123 ? -11.863 15.511 -10.317 1.00 34.16 123 TYR A CA 1
ATOM 951 C C . TYR A 1 123 ? -11.436 16.770 -9.561 1.00 34.16 123 TYR A C 1
ATOM 953 O O . TYR A 1 123 ? -10.897 16.709 -8.459 1.00 34.16 123 TYR A O 1
ATOM 961 N N . HIS A 1 124 ? -11.665 17.930 -10.178 1.00 33.62 124 HIS A N 1
ATOM 962 C CA . HIS A 1 124 ? -11.731 19.190 -9.449 1.00 33.62 124 HIS A CA 1
ATOM 963 C C . HIS A 1 124 ? -12.984 19.163 -8.569 1.00 33.62 124 HIS A C 1
ATOM 965 O O . HIS A 1 124 ? -14.100 19.216 -9.088 1.00 33.62 124 HIS A O 1
ATOM 971 N N . PHE A 1 125 ? -12.819 19.139 -7.248 1.00 31.00 125 PHE A N 1
ATOM 972 C CA . PHE A 1 125 ? -13.884 19.594 -6.361 1.00 31.00 125 PHE A CA 1
ATOM 973 C C . PHE A 1 125 ? -13.918 21.121 -6.448 1.00 31.00 125 PHE A C 1
ATOM 975 O O . PHE A 1 125 ? -13.014 21.800 -5.965 1.00 31.00 125 PHE A O 1
ATOM 982 N N . LYS A 1 126 ? -14.927 21.667 -7.134 1.00 33.50 126 LYS A N 1
ATOM 983 C CA . LYS A 1 126 ? -15.282 23.077 -6.962 1.00 33.50 126 LYS A CA 1
ATOM 984 C C . LYS A 1 126 ? -15.894 23.229 -5.571 1.00 33.50 126 LYS A C 1
ATOM 986 O O . LYS A 1 126 ? -16.898 22.578 -5.289 1.00 33.50 126 LYS A O 1
ATOM 991 N N . THR A 1 127 ? -15.278 24.065 -4.742 1.00 37.81 127 THR A N 1
ATOM 992 C CA . THR A 1 127 ? -15.976 24.797 -3.676 1.00 37.81 127 THR A CA 1
ATOM 993 C C . THR A 1 127 ? -16.989 25.755 -4.279 1.00 37.81 127 THR A C 1
ATOM 995 O O . THR A 1 127 ? -16.635 26.365 -5.319 1.00 37.81 127 THR A O 1
#

Secondary structure (DSSP, 8-state):
-HHHHHHHH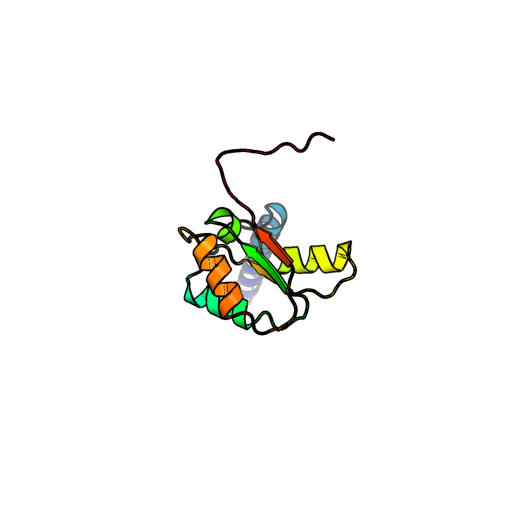HHHHHHHHHHHHHHHTT-S--------HHHHHHHHHT--SSSEEEEE-SHHHHHH--HHHHHHHHHHHH----EEEE---TT--HHHHHHHHHHH-S-SS--EEEE----S-------

Radius of gyration: 20.22 Å; Cα contacts (8 Å, |Δi|>4): 161; chains: 1; bounding box: 66×36×34 Å

Foldseek 3Di:
DVVVVVVVVVVVVVVVVVVVVCVVVVHDQPPPVQDDPVNLLVQQLPQPDPAEEEEEEAVCLSRVDDQVVVQVVCCVPVVDRYGYDSNYGHVDDSVVSVVSSVVRRPDPDDHHYHYDYDDPDDDDDDD